Protein AF-A0A965S0Z5-F1 (afdb_monomer_lite)

Foldseek 3Di:
DDADPVRFQWDFWFWDDDPFKIKTKAKAQLQLHHAAFQDADLPDRRGGTGGDDFNIKIKMWMQGPLGIKIWIWGFHADDSVDNDTDIGTDDIDDSNDDDDDPPSCPSNVVVRVCCSPPSDDPHDYDPPD

Secondary structure (DSSP, 8-state):
-EE-TT--EEEEEEEEEETTEEEEEEEE-TTSPBPPPSEE-TTSSEEEEEE--TT-EEEEEEEETTEEEEEEEEEEEE-SSSS-EEEEEEEEE-TTS--PPPHHHHHHHHHHHHHHHH----PPP----

pLDDT: mean 89.88, std 12.28, range [38.22, 98.56]

Structure (mmCIF, N/CA/C/O backbone):
data_AF-A0A965S0Z5-F1
#
_entry.id   AF-A0A965S0Z5-F1
#
loop_
_atom_site.group_PDB
_atom_site.id
_atom_site.type_symbol
_atom_site.label_atom_id
_atom_site.label_alt_id
_atom_site.label_comp_id
_atom_site.label_asym_id
_atom_site.label_entity_id
_atom_site.label_seq_id
_atom_site.pdbx_PDB_ins_code
_atom_site.Cartn_x
_atom_site.Cartn_y
_atom_site.Cartn_z
_atom_site.occupancy
_atom_site.B_iso_or_equiv
_atom_site.auth_seq_id
_atom_site.auth_comp_id
_atom_site.auth_asym_id
_atom_site.auth_atom_id
_atom_site.pdbx_PDB_model_num
ATOM 1 N N . ILE A 1 1 ? -1.103 -0.007 12.235 1.00 92.00 1 ILE A N 1
ATOM 2 C CA . ILE A 1 1 ? -1.799 1.125 11.555 1.00 92.00 1 ILE A CA 1
ATOM 3 C C . ILE A 1 1 ? -1.672 2.391 12.408 1.00 92.00 1 ILE A C 1
ATOM 5 O O . ILE A 1 1 ? -1.157 2.293 13.514 1.00 92.00 1 ILE A O 1
ATOM 9 N N . THR A 1 2 ? -2.076 3.572 11.930 1.00 93.06 2 THR A N 1
ATOM 10 C CA . THR A 1 2 ? -2.209 4.773 12.785 1.00 93.06 2 THR A CA 1
ATOM 11 C C . THR A 1 2 ? -3.673 5.197 12.852 1.00 93.06 2 THR A C 1
ATOM 13 O O . THR A 1 2 ? -4.469 4.730 12.042 1.00 93.06 2 THR A O 1
ATOM 16 N N . ARG A 1 3 ? -4.051 6.058 13.797 1.00 91.94 3 ARG A N 1
ATOM 17 C CA . ARG A 1 3 ? -5.413 6.594 13.897 1.00 91.94 3 ARG A CA 1
ATOM 18 C C . ARG A 1 3 ? -5.395 8.111 13.818 1.00 91.94 3 ARG A C 1
ATOM 20 O O . ARG A 1 3 ? -4.467 8.754 14.304 1.00 91.94 3 ARG A O 1
ATOM 27 N N . SER A 1 4 ? -6.418 8.685 13.192 1.00 90.25 4 SER A N 1
ATOM 28 C CA . SER A 1 4 ? -6.665 10.125 13.240 1.00 90.25 4 SER A CA 1
ATOM 29 C C . SER A 1 4 ? -6.987 10.576 14.672 1.00 90.25 4 SER A C 1
ATOM 31 O O . SER A 1 4 ? -7.258 9.761 15.555 1.00 90.25 4 SER A O 1
ATOM 33 N N . ARG A 1 5 ? -7.063 11.896 14.894 1.00 88.12 5 ARG A N 1
ATOM 34 C CA . ARG A 1 5 ? -7.541 12.465 16.168 1.00 88.12 5 ARG A CA 1
ATOM 35 C C . ARG A 1 5 ? -8.952 11.987 16.545 1.00 88.12 5 ARG A C 1
ATOM 37 O O . ARG A 1 5 ? -9.263 11.909 17.724 1.00 88.12 5 ARG A O 1
ATOM 44 N N . SER A 1 6 ? -9.786 11.662 15.556 1.00 88.62 6 SER A N 1
ATOM 45 C CA . SER A 1 6 ? -11.137 11.120 15.744 1.00 88.62 6 SER A CA 1
ATOM 46 C C . SER A 1 6 ? -11.182 9.587 15.821 1.00 88.62 6 SER A C 1
ATOM 48 O O . SER A 1 6 ? -12.262 9.010 15.773 1.00 88.62 6 SER A O 1
ATOM 50 N N . GLY A 1 7 ? -10.031 8.913 15.907 1.00 90.94 7 GLY A N 1
ATOM 51 C CA . GLY A 1 7 ? -9.949 7.457 16.040 1.00 90.94 7 GLY A CA 1
ATOM 52 C C . GLY A 1 7 ? -10.084 6.673 14.730 1.00 90.94 7 GLY A C 1
ATOM 53 O O .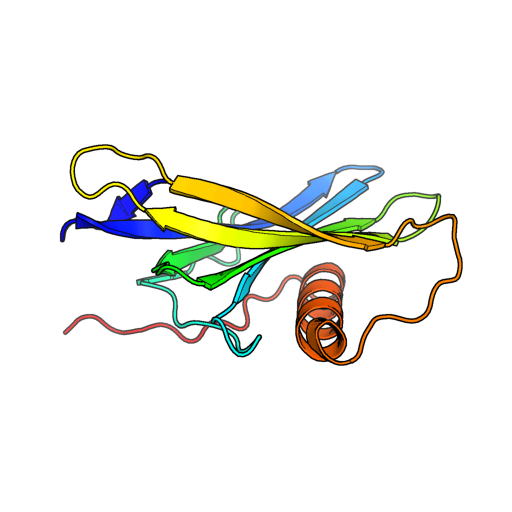 GLY A 1 7 ? -10.028 5.444 14.759 1.00 90.94 7 GLY A O 1
ATOM 54 N N . ILE A 1 8 ? -10.213 7.347 13.581 1.00 94.31 8 ILE A N 1
ATOM 55 C CA . ILE A 1 8 ? -10.367 6.691 12.274 1.00 94.31 8 ILE A CA 1
ATOM 56 C C . ILE A 1 8 ? -9.038 6.026 11.891 1.00 94.31 8 ILE A C 1
ATOM 58 O O . ILE A 1 8 ? -8.014 6.717 11.891 1.00 94.31 8 ILE A O 1
ATOM 62 N N . PRO A 1 9 ? -9.021 4.721 11.567 1.00 96.50 9 PRO A N 1
ATOM 63 C CA . PRO A 1 9 ? -7.805 4.031 11.170 1.00 96.50 9 PRO A CA 1
ATOM 64 C C . PRO A 1 9 ? -7.304 4.561 9.826 1.00 96.50 9 PRO A C 1
ATOM 66 O O . PRO A 1 9 ? -8.064 4.774 8.881 1.00 96.50 9 PRO A O 1
ATOM 69 N N . CYS A 1 10 ? -5.998 4.769 9.750 1.00 96.50 10 CYS A N 1
ATOM 70 C CA . CYS A 1 10 ? -5.319 5.345 8.607 1.00 96.50 10 CYS A CA 1
ATOM 71 C C . CYS A 1 10 ? -3.989 4.635 8.345 1.00 96.50 10 CYS A C 1
ATOM 73 O O . CYS A 1 10 ? -3.359 4.040 9.230 1.00 96.50 10 CYS A O 1
ATOM 75 N N . LEU A 1 11 ? -3.510 4.794 7.119 1.00 96.31 11 LEU A N 1
ATOM 76 C CA . LEU A 1 11 ? -2.178 4.396 6.696 1.00 96.31 11 LEU A CA 1
ATOM 77 C C . LEU A 1 11 ? -1.571 5.487 5.809 1.00 96.31 11 LEU A C 1
ATOM 79 O O . LEU A 1 11 ? -2.268 6.350 5.275 1.00 96.31 11 LEU A O 1
ATOM 83 N N . TRP A 1 12 ? -0.246 5.466 5.707 1.00 94.81 12 TRP A N 1
ATOM 84 C CA . TRP A 1 12 ? 0.499 6.441 4.926 1.00 94.81 12 TRP A CA 1
ATOM 85 C C . TRP A 1 12 ? 0.723 5.933 3.508 1.00 94.81 12 TRP A C 1
ATOM 87 O O . TRP A 1 12 ? 1.293 4.858 3.325 1.00 94.81 12 TRP A O 1
ATOM 97 N N . GLU A 1 13 ? 0.344 6.736 2.519 1.00 94.50 13 GLU A N 1
ATOM 98 C CA . GLU A 1 13 ? 0.989 6.653 1.215 1.00 94.50 13 GLU A CA 1
ATOM 99 C C . GLU A 1 13 ? 2.365 7.301 1.277 1.00 94.50 13 GLU A C 1
ATOM 101 O O . GLU A 1 13 ? 2.572 8.311 1.965 1.00 94.50 13 GLU A O 1
ATOM 106 N N . SER A 1 14 ? 3.288 6.742 0.506 1.00 94.31 14 SER A N 1
ATOM 107 C CA . SER A 1 14 ? 4.652 7.235 0.423 1.00 94.31 14 SER A CA 1
ATOM 108 C C . SER A 1 14 ? 5.239 7.057 -0.964 1.00 94.31 14 SER A C 1
ATOM 110 O O . SER A 1 14 ? 4.830 6.178 -1.730 1.00 94.31 14 SER A O 1
ATOM 112 N N . LEU A 1 15 ? 6.230 7.890 -1.251 1.00 92.88 15 LEU A N 1
ATOM 113 C CA . LEU A 1 15 ? 7.207 7.656 -2.294 1.00 92.88 15 LEU A CA 1
ATOM 114 C C . LEU A 1 15 ? 8.582 7.989 -1.722 1.00 92.88 15 LEU A C 1
ATOM 116 O O . LEU A 1 15 ? 8.805 9.099 -1.240 1.00 92.88 15 LEU A O 1
ATOM 120 N N . THR A 1 16 ? 9.487 7.022 -1.786 1.00 91.44 16 THR A N 1
ATOM 121 C CA . THR A 1 16 ? 10.858 7.154 -1.295 1.00 91.44 16 THR A CA 1
ATOM 122 C C . THR A 1 16 ? 11.809 6.746 -2.407 1.00 91.44 16 THR A C 1
ATOM 124 O O . THR A 1 16 ? 11.651 5.669 -2.984 1.00 91.44 16 THR A O 1
ATOM 127 N N . ALA A 1 17 ? 12.797 7.586 -2.698 1.00 89.62 17 ALA A N 1
ATOM 128 C CA . ALA A 1 17 ? 13.875 7.275 -3.625 1.00 89.62 17 ALA A CA 1
ATOM 129 C C . ALA A 1 17 ? 15.197 7.175 -2.854 1.00 89.62 17 ALA A C 1
ATOM 131 O O . ALA A 1 17 ? 15.529 8.053 -2.060 1.00 89.62 17 ALA A O 1
ATOM 132 N N . PHE A 1 18 ? 15.913 6.086 -3.094 1.00 88.44 18 PHE A N 1
ATOM 133 C CA . PHE A 1 18 ? 17.286 5.821 -2.682 1.00 88.44 18 PHE A CA 1
ATOM 134 C C . PHE A 1 18 ? 18.164 5.783 -3.940 1.00 88.44 18 PHE A C 1
ATOM 136 O O . PHE A 1 18 ? 17.639 5.739 -5.054 1.00 88.44 18 PHE A O 1
ATOM 143 N N . ASP A 1 19 ? 19.484 5.718 -3.772 1.00 89.38 19 ASP A N 1
ATOM 144 C CA . ASP A 1 19 ? 20.448 5.773 -4.883 1.00 89.38 19 ASP A CA 1
ATOM 145 C C . ASP A 1 19 ? 20.192 4.729 -5.985 1.00 89.38 19 ASP A C 1
ATOM 147 O O . ASP A 1 19 ? 20.376 5.007 -7.166 1.00 89.38 19 ASP A O 1
ATOM 151 N N . ASN A 1 20 ? 19.742 3.529 -5.613 1.00 91.81 20 ASN A N 1
ATOM 152 C CA . ASN A 1 20 ? 19.526 2.402 -6.526 1.00 91.81 20 ASN A CA 1
ATOM 153 C C . ASN A 1 20 ? 18.114 1.799 -6.453 1.00 91.81 20 ASN A C 1
ATOM 155 O O . ASN A 1 20 ? 17.867 0.743 -7.037 1.00 91.81 20 ASN A O 1
ATOM 159 N N . LEU A 1 21 ? 17.199 2.426 -5.712 1.00 93.00 21 LEU A N 1
ATOM 160 C CA . LEU A 1 21 ? 15.885 1.859 -5.425 1.00 93.00 21 LEU A CA 1
ATOM 161 C C . LEU A 1 21 ? 14.844 2.963 -5.263 1.00 93.00 21 LEU A C 1
ATOM 163 O O . LEU A 1 21 ? 14.994 3.847 -4.430 1.00 93.00 21 LEU A O 1
ATOM 167 N N . THR A 1 22 ? 13.731 2.873 -5.982 1.00 94.62 22 THR A N 1
ATOM 168 C CA . THR A 1 22 ? 12.548 3.711 -5.728 1.00 94.62 22 THR A CA 1
ATOM 169 C C . THR A 1 22 ? 11.407 2.854 -5.206 1.00 94.62 22 THR A C 1
ATOM 171 O O . THR A 1 22 ? 11.181 1.750 -5.696 1.00 94.62 22 THR A O 1
ATOM 174 N N . ARG A 1 23 ? 10.675 3.347 -4.205 1.00 95.19 23 ARG A N 1
ATOM 175 C CA . ARG A 1 23 ? 9.569 2.636 -3.559 1.00 95.19 23 ARG A CA 1
ATOM 176 C C . ARG A 1 23 ? 8.334 3.507 -3.457 1.00 95.19 23 ARG A C 1
ATOM 178 O O . ARG A 1 23 ? 8.400 4.580 -2.867 1.00 95.19 23 ARG A O 1
ATOM 185 N N . ALA A 1 24 ? 7.202 2.999 -3.927 1.00 95.81 24 ALA A N 1
ATOM 186 C CA . ALA A 1 24 ? 5.898 3.633 -3.776 1.00 95.81 24 ALA A CA 1
ATOM 187 C C . ALA A 1 24 ? 4.968 2.761 -2.927 1.00 95.81 24 ALA A C 1
ATOM 189 O O . ALA A 1 24 ? 4.957 1.539 -3.069 1.00 95.81 24 ALA A O 1
ATOM 190 N N . THR A 1 25 ? 4.167 3.393 -2.069 1.00 96.62 25 THR A N 1
ATOM 191 C CA . THR A 1 25 ? 3.023 2.767 -1.390 1.00 96.62 25 THR A CA 1
ATOM 192 C C . THR A 1 25 ? 1.768 3.585 -1.672 1.00 96.62 25 THR A C 1
ATOM 194 O O . THR A 1 25 ? 1.759 4.794 -1.427 1.00 96.62 25 THR A O 1
ATOM 197 N N . VAL A 1 26 ? 0.716 2.928 -2.165 1.00 96.06 26 VAL A N 1
ATOM 198 C CA . VAL A 1 26 ? -0.610 3.519 -2.409 1.00 96.06 26 VAL A CA 1
ATOM 199 C C . VAL A 1 26 ? -1.687 2.815 -1.609 1.00 96.06 26 VAL A C 1
ATOM 201 O O . VAL A 1 26 ? -1.552 1.633 -1.276 1.00 96.06 26 VAL A O 1
ATOM 204 N N . ILE A 1 27 ? -2.765 3.547 -1.338 1.00 97.44 27 ILE A N 1
ATOM 205 C CA . ILE A 1 27 ? -3.937 3.028 -0.639 1.00 97.44 27 ILE A CA 1
ATOM 206 C C . ILE A 1 27 ? -5.174 3.279 -1.478 1.00 97.44 27 ILE A C 1
ATOM 208 O O . ILE A 1 27 ? -5.488 4.408 -1.858 1.00 97.44 27 ILE A O 1
ATOM 212 N N . LEU A 1 28 ? -5.880 2.195 -1.754 1.00 96.75 28 LEU A N 1
ATOM 213 C CA . LEU A 1 28 ? -6.975 2.151 -2.702 1.00 96.75 28 LEU A CA 1
ATOM 214 C C . LEU A 1 28 ? -8.199 1.549 -2.023 1.00 96.75 28 LEU A C 1
ATOM 216 O O . LEU A 1 28 ? -8.093 0.738 -1.107 1.00 96.75 28 LEU A O 1
ATOM 220 N N . SER A 1 29 ? -9.373 1.970 -2.473 1.00 96.75 29 SER A N 1
ATOM 221 C CA . SER A 1 29 ? -10.638 1.374 -2.052 1.00 96.75 29 SER A CA 1
ATOM 222 C C . SER A 1 29 ? -10.734 -0.093 -2.474 1.00 96.75 29 SER A C 1
ATOM 224 O O . SER A 1 29 ? -9.993 -0.540 -3.348 1.00 96.75 29 SER A O 1
ATOM 226 N N . SER A 1 30 ? -11.714 -0.816 -1.937 1.00 95.31 30 SER A N 1
ATOM 227 C CA . SER A 1 30 ? -12.062 -2.177 -2.377 1.00 95.31 30 SER A CA 1
ATOM 228 C C . SER A 1 30 ? -12.408 -2.307 -3.869 1.00 95.31 30 SER A C 1
ATOM 230 O O . SER A 1 30 ? -12.404 -3.411 -4.400 1.00 95.31 30 SER A O 1
ATOM 232 N N . GLN A 1 31 ? -12.670 -1.193 -4.560 1.00 92.94 31 GLN A N 1
ATOM 233 C CA . GLN A 1 31 ? -12.892 -1.128 -6.011 1.00 92.94 31 GLN A CA 1
ATOM 234 C C . GLN A 1 31 ? -11.625 -0.729 -6.794 1.00 92.94 31 GLN A C 1
ATOM 236 O O . GLN A 1 31 ? -11.699 -0.377 -7.966 1.00 92.94 31 GLN A O 1
ATOM 241 N N . GLY A 1 32 ? -10.463 -0.672 -6.137 1.00 91.50 32 GLY A N 1
ATOM 242 C CA . GLY A 1 32 ? -9.198 -0.247 -6.745 1.00 91.50 32 GLY A CA 1
ATOM 243 C C . GLY A 1 32 ? -9.086 1.259 -7.012 1.00 91.50 32 GLY A C 1
ATOM 244 O O . GLY A 1 32 ? -8.081 1.710 -7.553 1.00 91.50 32 GLY A O 1
ATOM 245 N N . ALA A 1 33 ? -10.083 2.062 -6.622 1.00 92.81 33 ALA A N 1
ATOM 246 C CA . ALA A 1 33 ? -10.079 3.510 -6.830 1.00 92.81 33 ALA A CA 1
ATOM 247 C C . ALA A 1 33 ? -9.290 4.259 -5.735 1.00 92.81 33 ALA A C 1
ATOM 249 O O . ALA A 1 33 ? -9.340 3.847 -4.569 1.00 92.81 33 ALA A O 1
ATOM 250 N N . PRO A 1 34 ? -8.622 5.384 -6.059 1.00 91.56 34 PRO A N 1
ATOM 251 C CA . PRO A 1 34 ? -7.906 6.200 -5.083 1.00 91.56 34 PRO A CA 1
ATOM 252 C C . PRO A 1 34 ? -8.834 6.793 -4.025 1.00 91.56 34 PRO A C 1
ATOM 254 O O . PRO A 1 34 ? -9.959 7.210 -4.307 1.00 91.56 34 PRO A O 1
ATOM 257 N N . LYS A 1 35 ? -8.341 6.861 -2.786 1.00 93.25 35 LYS A N 1
ATOM 258 C CA . LYS A 1 35 ? -9.095 7.399 -1.648 1.00 93.25 35 LYS A CA 1
ATOM 259 C C . LYS A 1 35 ? -8.683 8.833 -1.325 1.00 93.25 35 LYS A C 1
ATOM 261 O O . LYS A 1 35 ? -7.576 9.268 -1.625 1.00 93.25 35 LYS A O 1
ATOM 266 N N . LYS A 1 36 ? -9.581 9.574 -0.670 1.00 91.31 36 LYS A N 1
ATOM 267 C CA . LYS A 1 36 ? -9.300 10.931 -0.175 1.00 91.31 36 LYS A CA 1
ATOM 268 C C . LYS A 1 36 ? -8.515 10.877 1.131 1.00 91.31 36 LYS A C 1
ATOM 270 O O . LYS A 1 36 ? -8.993 10.296 2.103 1.00 91.31 36 LYS A O 1
ATOM 275 N N . ALA A 1 37 ? -7.366 11.536 1.176 1.00 92.31 37 ALA A N 1
ATOM 276 C CA . ALA A 1 37 ? -6.555 11.670 2.376 1.00 92.31 37 ALA A CA 1
ATOM 277 C C . ALA A 1 37 ? -7.087 12.755 3.323 1.00 92.31 37 ALA A C 1
ATOM 279 O O . ALA A 1 37 ? -7.623 13.787 2.900 1.00 92.31 37 ALA A O 1
ATOM 280 N N . PHE A 1 38 ? -6.868 12.540 4.621 1.00 90.75 38 PHE A N 1
ATOM 281 C CA . PHE A 1 38 ? -7.058 13.562 5.656 1.00 90.75 38 PHE A CA 1
ATOM 282 C C . PHE A 1 38 ? -5.901 14.554 5.714 1.00 90.75 38 PHE A C 1
ATOM 284 O O . PHE A 1 38 ? -6.082 15.698 6.122 1.00 90.75 38 PHE A O 1
ATOM 291 N N . TYR A 1 39 ? -4.712 14.122 5.306 1.00 87.88 39 TYR A N 1
ATOM 292 C CA . TYR A 1 39 ? -3.514 14.945 5.307 1.00 87.88 39 TYR A CA 1
ATOM 293 C C . TYR A 1 39 ? -2.712 14.704 4.035 1.00 87.88 39 TYR A C 1
ATOM 295 O O . TYR A 1 39 ? -2.616 13.565 3.583 1.00 87.88 39 TYR A O 1
ATOM 303 N N . LEU A 1 40 ? -2.131 15.775 3.496 1.00 89.25 40 LEU A N 1
ATOM 304 C CA . LEU A 1 40 ? -1.273 15.765 2.317 1.00 89.25 40 LEU A CA 1
ATOM 305 C C . LEU A 1 40 ? -0.021 16.592 2.591 1.00 89.25 40 LEU A C 1
ATOM 307 O O . LEU A 1 40 ? -0.114 17.717 3.086 1.00 89.25 40 LEU A O 1
ATOM 311 N N . ASN A 1 41 ? 1.131 16.034 2.241 1.00 85.38 41 ASN A N 1
ATOM 312 C CA . ASN A 1 41 ? 2.420 16.703 2.244 1.00 85.38 41 ASN A CA 1
ATOM 313 C C . ASN A 1 41 ? 3.346 16.045 1.219 1.00 85.38 41 ASN A C 1
ATOM 315 O O . ASN A 1 41 ? 4.156 15.184 1.549 1.00 85.38 41 ASN A O 1
ATOM 319 N N . GLU A 1 42 ? 3.202 16.449 -0.039 1.00 78.19 42 GLU A N 1
ATOM 320 C CA . GLU A 1 42 ? 3.876 15.825 -1.185 1.00 78.19 42 GLU A CA 1
ATOM 321 C C . GLU A 1 42 ? 5.409 15.904 -1.115 1.00 78.19 42 GLU A C 1
ATOM 323 O O . GLU A 1 42 ? 6.091 15.054 -1.680 1.00 78.19 42 GLU A O 1
ATOM 328 N N . ASN A 1 43 ? 5.942 16.868 -0.358 1.00 76.69 43 ASN A N 1
ATOM 329 C CA . ASN A 1 43 ? 7.378 17.124 -0.216 1.00 76.69 43 ASN A CA 1
ATOM 330 C C . ASN A 1 43 ? 8.058 16.253 0.853 1.00 76.69 43 ASN A C 1
ATOM 332 O O . ASN A 1 43 ? 9.220 16.480 1.190 1.00 76.69 43 ASN A O 1
ATOM 336 N N . ARG A 1 44 ? 7.337 15.302 1.456 1.00 80.50 44 ARG A N 1
ATOM 337 C CA . ARG A 1 44 ? 7.871 14.395 2.477 1.00 80.50 44 ARG A CA 1
ATOM 338 C C . ARG A 1 44 ? 7.668 12.951 2.069 1.00 80.50 44 ARG A C 1
ATOM 340 O O . ARG A 1 44 ? 6.739 12.631 1.347 1.00 80.50 44 ARG A O 1
ATOM 347 N N . GLU A 1 45 ? 8.480 12.068 2.639 1.00 84.31 45 GLU A N 1
ATOM 348 C CA . GLU A 1 45 ? 8.345 10.623 2.444 1.00 84.31 45 GLU A CA 1
ATOM 349 C C . GLU A 1 45 ? 6.925 10.124 2.768 1.00 84.31 45 GLU A C 1
ATOM 351 O O . GLU A 1 45 ? 6.314 9.383 2.004 1.00 84.31 45 GLU A O 1
ATOM 356 N N . LYS A 1 46 ? 6.366 10.584 3.893 1.00 89.62 46 LYS A N 1
ATOM 357 C CA . LYS A 1 46 ? 4.968 10.360 4.276 1.00 89.62 46 LYS A CA 1
ATOM 358 C C . LYS A 1 46 ? 4.082 11.397 3.597 1.00 89.62 46 LYS A C 1
ATOM 360 O O . LYS A 1 46 ? 3.831 12.469 4.150 1.00 89.62 46 LYS A O 1
ATOM 365 N N . GLN A 1 47 ? 3.626 11.052 2.401 1.00 91.44 47 GLN A N 1
ATOM 366 C CA . GLN A 1 47 ? 2.979 11.997 1.504 1.00 91.44 47 GLN A CA 1
ATOM 367 C C . GLN A 1 47 ? 1.492 12.195 1.790 1.00 91.44 47 GLN A C 1
ATOM 369 O O . GLN A 1 47 ? 0.989 13.309 1.661 1.00 91.44 47 GLN A O 1
ATOM 374 N N . ALA A 1 48 ? 0.769 11.137 2.165 1.00 92.56 48 ALA A N 1
ATOM 375 C CA . ALA A 1 48 ? -0.674 11.223 2.380 1.00 92.56 48 ALA A CA 1
ATOM 376 C C . ALA A 1 48 ? -1.146 10.314 3.511 1.00 92.56 48 ALA A C 1
ATOM 378 O O . ALA A 1 48 ? -0.828 9.129 3.512 1.00 92.56 48 ALA A O 1
ATOM 379 N N . LEU A 1 49 ? -1.933 10.848 4.449 1.00 94.69 49 LEU A N 1
ATOM 380 C CA . LEU A 1 49 ? -2.585 10.041 5.481 1.00 94.69 49 LEU A CA 1
ATOM 381 C C . LEU A 1 49 ? -3.986 9.661 5.010 1.00 94.69 49 LEU A C 1
ATOM 383 O O . LEU A 1 49 ? -4.902 10.489 5.038 1.00 94.69 49 LEU A O 1
ATOM 387 N N . VAL A 1 50 ? -4.141 8.418 4.576 1.00 95.81 50 VAL A N 1
ATOM 388 C CA . VAL A 1 50 ? -5.366 7.923 3.949 1.00 95.81 50 VAL A CA 1
ATOM 389 C C . VAL A 1 50 ? -6.167 7.095 4.955 1.00 95.81 50 VAL A C 1
ATOM 391 O O . VAL A 1 50 ? -5.600 6.181 5.561 1.00 95.81 50 VAL A O 1
ATOM 394 N N . PRO A 1 51 ? -7.467 7.388 5.155 1.00 96.75 51 PRO A N 1
ATOM 395 C CA . PRO A 1 51 ? -8.340 6.549 5.963 1.00 96.75 51 PRO A CA 1
ATOM 396 C C . PRO A 1 51 ? -8.543 5.192 5.297 1.00 96.75 51 PRO A C 1
ATOM 398 O O . PRO A 1 51 ? -8.771 5.111 4.087 1.00 96.75 51 PRO A O 1
ATOM 401 N N . ILE A 1 52 ? -8.520 4.138 6.099 1.00 97.31 52 ILE A N 1
ATOM 402 C CA . ILE A 1 52 ? -8.675 2.756 5.649 1.00 97.31 52 ILE A CA 1
ATOM 403 C C . ILE A 1 52 ? -9.936 2.126 6.231 1.00 97.31 52 ILE A C 1
ATOM 405 O O . ILE A 1 52 ? -10.389 2.502 7.309 1.00 97.31 52 ILE A O 1
ATOM 409 N N . VAL A 1 53 ? -10.500 1.178 5.497 1.00 97.38 53 VAL A N 1
ATOM 410 C CA . VAL A 1 53 ? -11.585 0.294 5.928 1.00 97.38 53 VAL A CA 1
ATOM 411 C C . VAL A 1 53 ? -11.263 -1.136 5.495 1.00 97.38 53 VAL A C 1
ATOM 413 O O . VAL A 1 53 ? -10.334 -1.366 4.720 1.00 97.38 53 VAL A O 1
ATOM 416 N N . GLU A 1 54 ? -12.010 -2.104 6.010 1.00 98.19 54 GLU A N 1
ATOM 417 C CA . GLU A 1 54 ? -11.896 -3.496 5.572 1.00 98.19 54 GLU A CA 1
ATOM 418 C C . GLU A 1 54 ? -12.157 -3.621 4.065 1.00 98.19 54 GLU A C 1
ATOM 420 O O . GLU A 1 54 ? -12.959 -2.885 3.487 1.00 98.19 54 GLU A O 1
ATOM 425 N N . ASN A 1 55 ? -11.467 -4.567 3.435 1.00 98.00 55 ASN A N 1
ATOM 426 C CA . ASN A 1 55 ? -11.413 -4.813 1.993 1.00 98.00 55 ASN A CA 1
ATOM 427 C C . ASN A 1 55 ? -10.709 -3.746 1.145 1.00 98.00 55 ASN A C 1
ATOM 429 O O . ASN A 1 55 ? -10.598 -3.937 -0.064 1.00 98.00 55 ASN A O 1
ATOM 433 N N . ASP A 1 56 ? -10.194 -2.663 1.729 1.00 98.25 56 ASP A N 1
ATOM 434 C CA . ASP A 1 56 ? -9.288 -1.769 1.003 1.00 98.25 56 ASP A CA 1
ATOM 435 C C . ASP A 1 56 ? -8.000 -2.490 0.585 1.00 98.25 56 ASP A C 1
ATOM 437 O O . ASP A 1 56 ? -7.559 -3.459 1.217 1.00 98.25 56 ASP A O 1
ATOM 441 N N . TYR A 1 57 ? -7.351 -1.953 -0.448 1.00 98.44 57 TYR A N 1
ATOM 442 C CA . TYR A 1 57 ? -6.073 -2.443 -0.939 1.00 98.44 57 TYR A CA 1
ATOM 443 C C . TYR A 1 57 ? -4.911 -1.535 -0.547 1.00 98.44 57 TYR A C 1
ATOM 445 O O . TYR A 1 57 ? -4.993 -0.305 -0.564 1.00 98.44 57 TYR A O 1
ATOM 453 N N . ILE A 1 58 ? -3.781 -2.173 -0.261 1.00 98.12 58 ILE A N 1
ATOM 454 C CA . ILE A 1 58 ? -2.473 -1.545 -0.126 1.00 98.12 58 ILE A CA 1
ATOM 455 C C . ILE A 1 58 ? -1.616 -2.110 -1.247 1.00 98.12 58 ILE A C 1
ATOM 457 O O . ILE A 1 58 ? -1.386 -3.317 -1.286 1.00 98.12 58 ILE A O 1
ATOM 461 N N . ALA A 1 59 ? -1.108 -1.263 -2.134 1.00 97.94 59 ALA A N 1
ATOM 462 C CA . ALA A 1 59 ? -0.173 -1.700 -3.162 1.00 97.94 59 ALA A CA 1
ATOM 463 C C . ALA A 1 59 ? 1.192 -1.053 -2.954 1.00 97.94 59 ALA A C 1
ATOM 465 O O . ALA A 1 59 ? 1.312 0.130 -2.627 1.00 97.94 59 ALA A O 1
ATOM 466 N N . LYS A 1 60 ? 2.229 -1.873 -3.100 1.00 97.44 60 LYS A N 1
ATOM 467 C CA . LYS A 1 60 ? 3.626 -1.487 -2.945 1.00 97.44 60 LYS A CA 1
ATOM 468 C C . LYS A 1 60 ? 4.359 -1.815 -4.229 1.00 97.44 60 LYS A C 1
ATOM 470 O O . LYS A 1 60 ? 4.321 -2.965 -4.658 1.00 97.44 60 LYS A O 1
ATOM 475 N N . ALA A 1 61 ? 5.040 -0.831 -4.798 1.00 96.88 61 ALA A N 1
ATOM 476 C CA . ALA A 1 61 ? 5.908 -1.030 -5.948 1.00 96.88 61 ALA A CA 1
ATOM 477 C C . ALA A 1 61 ? 7.347 -0.644 -5.618 1.00 96.88 61 ALA A C 1
ATOM 479 O O . ALA A 1 61 ? 7.594 0.283 -4.841 1.00 96.88 61 ALA A O 1
ATOM 480 N N . PHE A 1 62 ? 8.282 -1.370 -6.216 1.00 95.19 62 PHE A N 1
ATOM 481 C CA . PHE A 1 62 ? 9.718 -1.213 -6.052 1.00 95.19 62 PHE A CA 1
ATOM 482 C C . PHE A 1 62 ? 10.343 -1.200 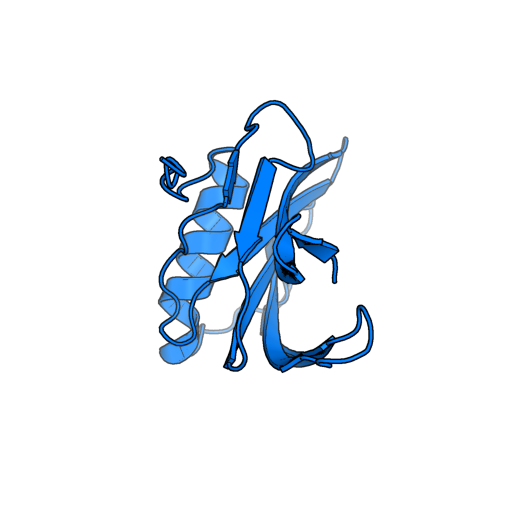-7.441 1.00 95.19 62 PHE A C 1
ATOM 484 O O . PHE A 1 62 ? 10.030 -2.078 -8.239 1.00 95.19 62 PHE A O 1
ATOM 491 N N . ARG A 1 63 ? 11.206 -0.226 -7.726 1.00 95.00 63 ARG A N 1
ATOM 492 C CA . ARG A 1 63 ? 11.999 -0.158 -8.957 1.00 95.00 63 ARG A CA 1
ATOM 493 C C . ARG A 1 63 ? 13.473 -0.171 -8.608 1.00 95.00 63 ARG A C 1
ATOM 495 O O . ARG A 1 63 ? 13.913 0.717 -7.880 1.00 95.00 63 ARG A O 1
ATOM 502 N N . ASP A 1 64 ? 14.203 -1.124 -9.164 1.00 93.94 64 ASP A N 1
ATOM 503 C CA . ASP A 1 64 ? 15.660 -1.221 -9.093 1.00 93.94 64 ASP A CA 1
ATOM 504 C C . ASP A 1 64 ? 16.250 -1.467 -10.497 1.00 93.94 64 ASP A C 1
ATOM 506 O O . ASP A 1 64 ? 15.564 -1.309 -11.511 1.00 93.94 64 ASP A O 1
ATOM 510 N N . SER A 1 65 ? 17.529 -1.847 -10.571 1.00 92.31 65 SER A N 1
ATOM 511 C CA . SER A 1 65 ? 18.209 -2.169 -11.832 1.00 92.31 65 SER A CA 1
ATOM 512 C C . SER A 1 65 ? 17.640 -3.388 -12.566 1.00 92.31 65 SER A C 1
ATOM 514 O O . SER A 1 65 ? 17.912 -3.556 -13.750 1.00 92.31 65 SER A O 1
ATOM 516 N N . ASN A 1 66 ? 16.877 -4.245 -11.883 1.00 92.19 66 ASN A N 1
ATOM 517 C CA . ASN A 1 66 ? 16.293 -5.465 -12.438 1.00 92.19 66 ASN A CA 1
ATOM 518 C C . ASN A 1 66 ? 14.860 -5.252 -12.942 1.00 92.19 66 ASN A C 1
ATOM 520 O O . ASN A 1 66 ? 14.262 -6.182 -13.474 1.00 92.19 66 ASN A O 1
ATOM 524 N N . GLY A 1 67 ? 14.291 -4.056 -12.763 1.00 93.31 67 GLY A N 1
ATOM 525 C CA . GLY A 1 67 ? 12.949 -3.705 -13.216 1.00 93.31 67 GLY A CA 1
ATOM 526 C C . GLY A 1 67 ? 12.017 -3.344 -12.064 1.00 93.31 67 GLY A C 1
ATOM 527 O O . GLY A 1 67 ? 12.438 -2.779 -11.055 1.00 93.31 67 GLY A O 1
ATOM 528 N N . ILE A 1 68 ? 10.721 -3.619 -12.238 1.00 94.75 68 ILE A N 1
ATOM 529 C CA . ILE A 1 68 ? 9.681 -3.233 -11.278 1.00 94.75 68 ILE A CA 1
ATOM 530 C C . ILE A 1 68 ? 9.028 -4.471 -10.669 1.00 94.75 68 ILE A C 1
ATOM 532 O O . ILE A 1 68 ? 8.518 -5.325 -11.387 1.00 94.75 68 ILE A O 1
ATOM 536 N N . ALA A 1 69 ? 8.997 -4.534 -9.340 1.00 95.88 69 ALA A N 1
ATOM 537 C CA . ALA A 1 69 ? 8.254 -5.533 -8.582 1.00 95.88 69 ALA A CA 1
ATOM 538 C C . ALA A 1 69 ? 7.064 -4.883 -7.867 1.00 95.88 69 ALA A C 1
ATOM 540 O O . ALA A 1 69 ? 7.174 -3.767 -7.351 1.00 95.88 69 ALA A O 1
ATOM 541 N N . ILE A 1 70 ? 5.933 -5.589 -7.801 1.00 96.81 70 ILE A N 1
ATOM 542 C CA . ILE A 1 70 ? 4.697 -5.100 -7.176 1.00 96.81 70 ILE A CA 1
ATOM 543 C C . ILE A 1 70 ? 4.144 -6.147 -6.218 1.00 96.81 70 ILE A C 1
ATOM 545 O O . ILE A 1 70 ? 4.208 -7.349 -6.465 1.00 96.81 70 ILE A O 1
ATOM 549 N N . SER A 1 71 ? 3.581 -5.697 -5.103 1.00 97.94 71 SER A N 1
ATOM 550 C CA . SER A 1 71 ? 2.797 -6.527 -4.192 1.00 97.94 71 SER A CA 1
ATOM 551 C C . SER A 1 71 ? 1.535 -5.785 -3.781 1.00 97.94 71 SER A C 1
ATOM 553 O O . SER A 1 71 ? 1.608 -4.639 -3.332 1.00 97.94 71 SER A O 1
ATOM 555 N N . VAL A 1 72 ? 0.393 -6.446 -3.926 1.00 98.19 72 VAL A N 1
ATOM 556 C CA . VAL A 1 72 ? -0.923 -5.955 -3.525 1.00 98.19 72 VAL A CA 1
ATOM 557 C C . VAL A 1 72 ? -1.395 -6.780 -2.341 1.00 98.19 72 VAL A C 1
ATOM 559 O O . VAL A 1 72 ? -1.312 -8.010 -2.330 1.00 98.19 72 VAL A O 1
ATOM 562 N N . PHE A 1 73 ? -1.899 -6.077 -1.340 1.00 98.56 73 PHE A N 1
ATOM 563 C CA . PHE A 1 73 ? -2.428 -6.647 -0.121 1.00 98.56 73 PHE A CA 1
ATOM 564 C C . PH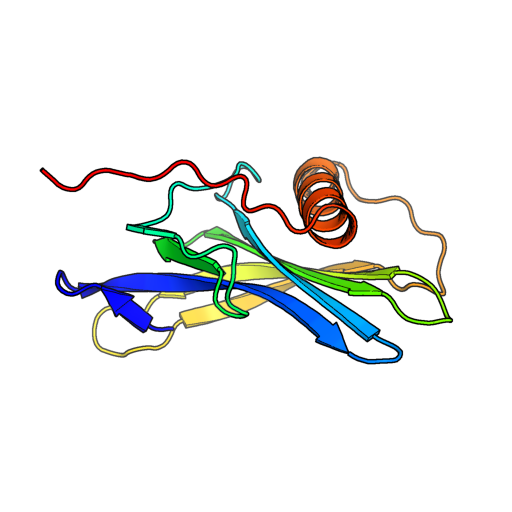E A 1 73 ? -3.845 -6.144 0.108 1.00 98.56 73 PHE A C 1
ATOM 566 O O . PHE A 1 73 ? -4.138 -4.990 -0.201 1.00 98.56 73 PHE A O 1
ATOM 573 N N . ARG A 1 74 ? -4.695 -6.976 0.702 1.00 98.44 74 ARG A N 1
ATOM 574 C CA . ARG A 1 74 ? -6.038 -6.602 1.146 1.00 98.44 74 ARG A CA 1
ATOM 575 C C . ARG A 1 74 ? -6.063 -6.464 2.661 1.00 98.44 74 ARG A C 1
ATOM 577 O O . ARG A 1 74 ? -5.505 -7.303 3.368 1.00 98.44 74 ARG A O 1
ATOM 584 N N . ILE A 1 75 ? -6.718 -5.422 3.159 1.00 98.38 75 ILE A N 1
ATOM 585 C CA . ILE A 1 75 ? -6.998 -5.264 4.588 1.00 98.38 75 ILE A CA 1
ATOM 586 C C . ILE A 1 75 ? -8.173 -6.179 4.925 1.00 98.38 75 ILE A C 1
ATOM 588 O O . ILE A 1 75 ? -9.289 -5.929 4.483 1.00 98.38 75 ILE A O 1
ATOM 592 N N . ASN A 1 76 ? -7.921 -7.260 5.654 1.00 97.94 76 ASN A N 1
ATOM 593 C CA . ASN A 1 76 ? -8.943 -8.254 5.972 1.00 97.94 76 ASN A CA 1
ATOM 594 C C . ASN A 1 76 ? -9.797 -7.817 7.167 1.00 97.94 76 ASN A C 1
ATOM 596 O O . ASN A 1 76 ? -11.018 -7.880 7.106 1.00 97.94 76 ASN A O 1
ATOM 600 N N . SER A 1 77 ? -9.146 -7.326 8.222 1.00 97.94 77 SER A N 1
ATOM 601 C CA . SER A 1 77 ? -9.807 -6.855 9.438 1.00 97.94 77 SER A CA 1
ATOM 602 C C . SER A 1 77 ? -9.040 -5.693 10.068 1.00 97.94 77 SER A C 1
ATOM 604 O O . SER A 1 77 ? -7.817 -5.577 9.920 1.00 97.94 77 SER A O 1
ATOM 606 N N . ILE A 1 78 ? -9.752 -4.803 10.763 1.00 97.69 78 ILE A N 1
ATOM 607 C CA . ILE A 1 78 ? -9.154 -3.707 11.538 1.00 97.69 78 ILE A CA 1
ATOM 608 C C . ILE A 1 78 ? -9.662 -3.798 12.974 1.00 97.69 78 ILE A C 1
ATOM 610 O O . ILE A 1 78 ? -10.862 -3.710 13.215 1.00 97.69 78 ILE A O 1
ATOM 614 N N . SER A 1 79 ? -8.747 -3.918 13.938 1.00 96.00 79 SER A N 1
ATOM 615 C CA . SER A 1 79 ? -9.119 -3.942 15.355 1.00 96.00 79 SER A CA 1
ATOM 616 C C . SER A 1 79 ? -9.822 -2.642 15.747 1.00 96.00 79 SER A C 1
ATOM 618 O O . SER A 1 79 ? -9.413 -1.561 15.324 1.00 96.00 79 SER A O 1
ATOM 620 N N . THR A 1 80 ? -10.868 -2.706 16.568 1.00 91.00 80 THR A N 1
ATOM 621 C CA . THR A 1 80 ? -11.521 -1.517 17.145 1.00 91.00 80 THR A CA 1
ATOM 622 C C . THR A 1 80 ? -10.844 -1.043 18.427 1.00 91.00 80 THR A C 1
ATOM 624 O O . THR A 1 80 ? -10.976 0.123 18.789 1.00 91.00 80 THR A O 1
ATOM 627 N N . GLU A 1 81 ? -10.096 -1.925 19.087 1.00 90.31 81 GLU A N 1
ATOM 628 C CA . GLU A 1 81 ? -9.524 -1.702 20.420 1.00 90.31 81 GLU A CA 1
ATOM 629 C C . GLU A 1 81 ? -8.021 -1.406 20.370 1.00 90.31 81 GLU A C 1
ATOM 631 O O . GLU A 1 81 ? -7.489 -0.696 21.222 1.00 90.31 81 GLU A O 1
ATOM 636 N N . THR A 1 82 ? -7.330 -1.907 19.343 1.00 92.94 82 THR A N 1
ATOM 637 C CA . THR A 1 82 ? -5.874 -1.787 19.186 1.00 92.94 82 THR A CA 1
ATOM 638 C C . THR A 1 82 ? -5.502 -1.043 17.898 1.00 92.94 82 THR A C 1
ATOM 640 O O . THR A 1 82 ? -6.347 -0.693 17.066 1.00 92.94 82 THR A O 1
ATOM 643 N N . ASN A 1 83 ? -4.211 -0.742 17.722 1.00 93.12 83 ASN A N 1
ATOM 644 C CA . ASN A 1 83 ? -3.669 -0.098 16.514 1.00 93.12 83 ASN A CA 1
ATOM 645 C C . ASN A 1 83 ? -3.179 -1.124 15.477 1.00 93.12 83 ASN A C 1
ATOM 647 O O . ASN A 1 83 ? -2.158 -0.925 14.803 1.00 93.12 83 ASN A O 1
ATOM 651 N N . GLU A 1 84 ? -3.935 -2.206 15.325 1.00 95.88 84 GLU A N 1
ATOM 652 C CA . GLU A 1 84 ? -3.590 -3.369 14.510 1.00 95.88 84 GLU A CA 1
ATOM 653 C C . GLU A 1 84 ? -4.619 -3.590 13.398 1.00 95.88 84 GLU A C 1
ATOM 655 O O . GLU A 1 84 ? -5.787 -3.214 13.509 1.00 95.88 84 GLU A O 1
ATOM 660 N N . ALA A 1 85 ? -4.153 -4.174 12.298 1.00 97.06 85 ALA A N 1
ATOM 661 C CA . ALA A 1 85 ? -4.983 -4.609 11.186 1.00 97.06 85 ALA A CA 1
ATOM 662 C C . ALA A 1 85 ? -4.368 -5.871 10.585 1.00 97.06 85 ALA A C 1
ATOM 664 O O . ALA A 1 85 ? -3.142 -5.966 10.466 1.00 97.06 85 ALA A O 1
ATOM 665 N N . GLU A 1 86 ? -5.216 -6.809 10.187 1.00 97.88 86 GLU A N 1
ATOM 666 C CA . GLU A 1 86 ? -4.810 -7.992 9.447 1.00 97.88 86 GLU A CA 1
ATOM 667 C C . GLU A 1 86 ? -4.729 -7.647 7.959 1.00 97.88 86 GLU A C 1
ATOM 669 O O . GLU A 1 86 ? -5.680 -7.136 7.364 1.00 97.88 86 GLU A O 1
ATOM 674 N N . ILE A 1 87 ? -3.574 -7.908 7.351 1.00 97.75 87 ILE A N 1
ATOM 675 C CA . ILE A 1 87 ? -3.299 -7.581 5.954 1.00 97.75 87 ILE A CA 1
ATOM 676 C C . ILE A 1 87 ? -2.812 -8.850 5.262 1.00 97.75 87 ILE A C 1
ATOM 678 O O . ILE A 1 87 ? -1.804 -9.426 5.670 1.00 97.75 87 ILE A O 1
ATOM 682 N N . VAL A 1 88 ? -3.501 -9.258 4.198 1.00 98.06 88 VAL A N 1
ATOM 683 C CA . VAL A 1 88 ? -3.212 -10.496 3.463 1.00 98.06 88 VAL A CA 1
ATOM 684 C 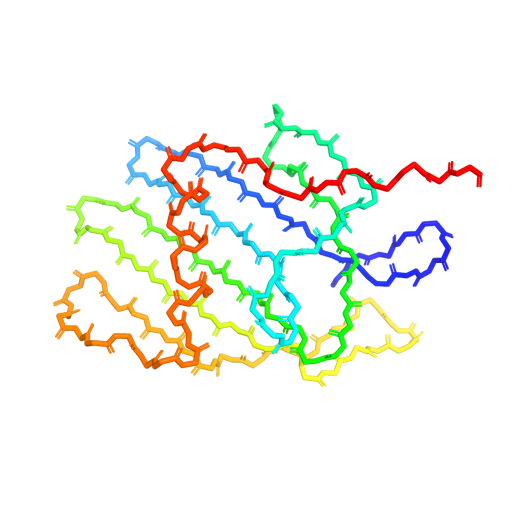C . VAL A 1 88 ? -2.689 -10.187 2.058 1.00 98.06 88 VAL A C 1
ATOM 686 O O . VAL A 1 88 ? -3.239 -9.306 1.394 1.00 98.06 88 VAL A O 1
ATOM 689 N N . PRO A 1 89 ? -1.624 -10.855 1.579 1.00 97.88 89 PRO A N 1
ATOM 690 C CA . PRO A 1 89 ? -1.178 -10.708 0.197 1.00 97.88 89 PRO A CA 1
ATOM 691 C C . PRO A 1 89 ? -2.217 -11.320 -0.750 1.00 97.88 89 PRO A C 1
ATOM 693 O O . PRO A 1 89 ? -2.683 -12.431 -0.514 1.00 97.88 89 PRO A O 1
ATOM 696 N N . VAL A 1 90 ? -2.568 -10.599 -1.815 1.00 97.75 90 VAL A N 1
ATOM 697 C CA . VAL A 1 90 ? -3.563 -11.051 -2.810 1.00 97.75 90 VAL A CA 1
ATOM 698 C C . VAL A 1 90 ? -3.002 -11.119 -4.224 1.00 97.75 90 VAL A C 1
ATOM 700 O O . VAL A 1 90 ? -3.462 -11.917 -5.029 1.00 97.75 90 VAL A O 1
ATOM 703 N N . TYR A 1 91 ? -1.968 -10.330 -4.520 1.00 97.12 91 TYR A N 1
ATOM 704 C CA . TYR A 1 91 ? -1.300 -10.363 -5.814 1.00 97.12 91 TYR A CA 1
ATOM 705 C C . TYR A 1 91 ? 0.159 -9.933 -5.691 1.00 97.12 91 TYR A C 1
ATOM 707 O O . TYR A 1 91 ? 0.514 -9.092 -4.858 1.00 97.12 91 TYR A O 1
ATOM 715 N N . ARG A 1 92 ? 1.021 -10.504 -6.532 1.00 95.62 92 ARG A N 1
ATOM 716 C CA . ARG A 1 92 ? 2.430 -10.138 -6.614 1.00 95.62 92 ARG A CA 1
ATOM 717 C C . ARG A 1 92 ? 2.919 -10.300 -8.042 1.00 95.62 92 ARG A C 1
ATOM 719 O O . ARG A 1 92 ? 2.754 -11.373 -8.593 1.00 95.62 92 ARG A O 1
ATOM 726 N N . LYS A 1 93 ? 3.624 -9.279 -8.531 1.00 93.56 93 LYS A N 1
ATOM 727 C CA . LYS A 1 93 ? 4.396 -9.317 -9.773 1.00 93.56 93 LYS A CA 1
ATOM 728 C C . LYS A 1 93 ? 5.885 -9.223 -9.483 1.00 93.56 93 LYS A C 1
ATOM 730 O O . LYS A 1 93 ? 6.320 -8.331 -8.747 1.00 93.56 93 LYS A O 1
ATOM 735 N N . SER A 1 94 ? 6.660 -10.139 -10.053 1.00 92.06 94 SER A N 1
ATOM 736 C CA . SER A 1 94 ? 8.125 -10.080 -10.039 1.00 92.06 94 SER A CA 1
ATOM 737 C C . SER A 1 94 ? 8.638 -9.221 -11.194 1.00 92.06 94 SER A C 1
ATOM 739 O O . SER A 1 94 ? 8.034 -9.203 -12.260 1.00 92.06 94 SER A O 1
ATOM 741 N N . SER A 1 95 ? 9.782 -8.561 -11.011 1.00 88.50 95 SER A N 1
ATOM 742 C CA . SER A 1 95 ? 10.480 -7.866 -12.099 1.00 88.50 95 SER A CA 1
ATOM 743 C C . SER A 1 95 ? 11.125 -8.822 -13.108 1.00 88.50 95 SER A C 1
ATOM 745 O O . SER A 1 95 ? 11.423 -8.425 -14.228 1.00 88.50 95 SER A O 1
ATOM 747 N N . LEU A 1 96 ? 11.331 -10.081 -12.714 1.00 86.00 96 LEU A N 1
ATOM 748 C CA . LEU A 1 96 ? 12.043 -11.096 -13.498 1.00 86.00 96 LEU A CA 1
ATOM 749 C C . LEU A 1 96 ? 11.115 -12.039 -14.270 1.00 86.00 96 LEU A C 1
ATOM 751 O O . LEU A 1 96 ? 11.594 -12.916 -14.984 1.00 86.00 96 LEU A O 1
ATOM 755 N N . ILE A 1 97 ? 9.803 -11.921 -14.065 1.00 86.88 97 ILE A N 1
ATOM 756 C CA . ILE A 1 97 ? 8.808 -12.827 -14.635 1.00 86.88 97 ILE A CA 1
ATOM 757 C C . ILE A 1 97 ? 7.845 -11.986 -15.455 1.00 86.88 97 ILE A C 1
ATOM 759 O O . ILE A 1 97 ? 7.224 -11.058 -14.931 1.00 86.88 97 ILE A O 1
ATOM 763 N N . ASP A 1 98 ? 7.727 -12.323 -16.735 1.00 83.94 98 ASP A N 1
ATOM 764 C CA . ASP A 1 98 ? 6.713 -11.731 -17.590 1.00 83.94 98 ASP A CA 1
ATOM 765 C C . ASP A 1 98 ? 5.391 -12.472 -17.381 1.00 83.94 98 ASP A C 1
ATOM 767 O O . ASP A 1 98 ? 5.187 -13.587 -17.859 1.00 83.94 98 ASP A O 1
ATOM 771 N N . GLU A 1 99 ? 4.530 -11.869 -16.567 1.00 87.81 99 GLU A N 1
ATOM 772 C CA . GLU A 1 99 ? 3.187 -12.353 -16.273 1.00 87.81 99 GLU A CA 1
ATOM 773 C C . GLU A 1 99 ? 2.147 -11.273 -16.578 1.00 87.81 99 GLU A C 1
ATOM 775 O O . GLU A 1 99 ? 2.351 -10.069 -16.334 1.00 87.81 99 GLU A O 1
ATOM 780 N N . GLU A 1 100 ? 1.008 -11.727 -17.096 1.00 91.31 100 GLU A N 1
ATOM 781 C CA . GLU A 1 100 ? -0.162 -10.891 -17.307 1.00 91.31 100 GLU A CA 1
ATOM 782 C C . GLU A 1 100 ? -0.809 -10.552 -15.960 1.00 91.31 100 GLU A C 1
ATOM 784 O O . GLU A 1 100 ? -0.978 -11.407 -15.088 1.00 91.31 100 GLU A O 1
ATOM 789 N N . VAL A 1 101 ? -1.159 -9.278 -15.777 1.00 94.31 101 VAL A N 1
ATOM 790 C CA . VAL A 1 101 ? -1.820 -8.812 -14.556 1.00 94.31 101 VAL A CA 1
ATOM 791 C C . VAL A 1 101 ? -3.292 -9.234 -14.615 1.00 94.31 101 VAL A C 1
ATOM 793 O O . VAL A 1 101 ? -3.975 -8.854 -15.568 1.00 94.31 101 VAL A O 1
ATOM 796 N N . PRO A 1 102 ? -3.826 -9.952 -13.609 1.00 95.25 102 PRO A N 1
ATOM 797 C CA . PRO A 1 102 ? -5.244 -10.294 -13.576 1.00 95.25 102 PRO A CA 1
ATOM 798 C C . PRO A 1 102 ? -6.125 -9.043 -13.635 1.00 95.25 102 PRO A C 1
ATOM 800 O O . PRO A 1 102 ? -5.815 -8.034 -12.997 1.00 95.25 102 PRO A O 1
ATOM 803 N N . ALA A 1 103 ? -7.251 -9.122 -14.353 1.00 94.44 103 ALA A N 1
ATOM 804 C CA . ALA A 1 103 ? -8.132 -7.980 -14.624 1.00 94.44 103 ALA A CA 1
ATOM 805 C C . ALA A 1 103 ? -8.537 -7.192 -13.362 1.00 94.44 103 ALA A C 1
ATOM 807 O O . ALA A 1 103 ? -8.609 -5.965 -13.395 1.00 94.44 103 ALA A O 1
ATOM 808 N N . GLU A 1 104 ? -8.741 -7.882 -12.236 1.00 93.56 104 GLU A N 1
ATOM 809 C CA . GLU A 1 104 ? -9.098 -7.264 -10.953 1.00 93.56 104 GLU A CA 1
ATOM 810 C C . GLU A 1 104 ? -7.997 -6.357 -10.364 1.00 93.56 104 GLU A C 1
ATOM 812 O O . GLU A 1 104 ? -8.302 -5.425 -9.619 1.00 93.56 104 GLU A O 1
ATOM 817 N N . TYR A 1 105 ? -6.726 -6.573 -10.723 1.00 95.75 105 TYR A N 1
ATOM 818 C CA . TYR A 1 105 ? -5.586 -5.805 -10.209 1.00 9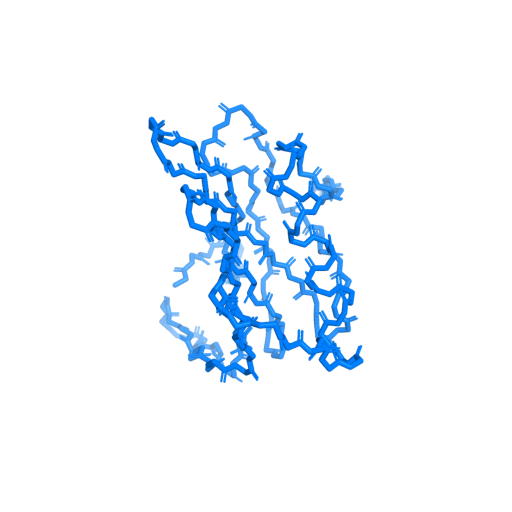5.75 105 TYR A CA 1
ATOM 819 C C . TYR A 1 105 ? -5.025 -4.790 -11.205 1.00 95.75 105 TYR A C 1
ATOM 821 O O . TYR A 1 105 ? -4.194 -3.976 -10.802 1.00 95.75 105 TYR A O 1
ATOM 829 N N . VAL A 1 106 ? -5.475 -4.778 -12.465 1.00 94.12 106 VAL A N 1
ATOM 830 C CA . VAL A 1 106 ? -4.951 -3.874 -13.510 1.00 94.12 106 VAL A CA 1
ATOM 831 C C . VAL A 1 106 ? -5.003 -2.412 -13.062 1.00 94.12 106 VAL A C 1
ATOM 833 O O . VAL A 1 106 ? -3.977 -1.737 -13.035 1.00 94.12 106 VAL A O 1
ATOM 836 N N . ALA A 1 107 ? -6.163 -1.935 -12.599 1.00 92.94 107 ALA A N 1
ATOM 837 C CA . ALA A 1 107 ? -6.312 -0.547 -12.155 1.00 92.94 107 ALA A CA 1
ATOM 838 C C . ALA A 1 107 ? -5.410 -0.203 -10.952 1.00 92.94 107 ALA A C 1
ATOM 840 O O . ALA A 1 107 ? -4.857 0.897 -10.874 1.00 92.94 107 ALA A O 1
ATOM 841 N N . ILE A 1 108 ? -5.238 -1.155 -10.027 1.00 95.81 108 ILE A N 1
ATOM 842 C CA . ILE A 1 108 ? -4.384 -1.010 -8.841 1.00 95.81 108 ILE A CA 1
ATOM 843 C C . ILE A 1 108 ? -2.914 -0.906 -9.257 1.00 95.81 108 ILE A C 1
ATOM 845 O O . ILE A 1 108 ? -2.196 -0.011 -8.799 1.00 95.81 108 ILE A O 1
ATOM 849 N N . VAL A 1 109 ? -2.470 -1.806 -10.135 1.00 95.19 109 VAL A N 1
ATOM 850 C CA . VAL A 1 109 ? -1.107 -1.845 -10.672 1.00 95.19 109 VAL A CA 1
ATOM 851 C C . VAL A 1 109 ? -0.800 -0.559 -11.432 1.00 95.19 109 VAL A C 1
ATOM 853 O O . VAL A 1 109 ? 0.170 0.119 -11.092 1.00 95.19 109 VAL A O 1
ATOM 856 N N . ASP A 1 110 ? -1.662 -0.162 -12.366 1.00 93.31 110 ASP A N 1
ATOM 857 C CA . ASP A 1 110 ? -1.489 1.047 -13.175 1.00 93.31 110 ASP A CA 1
ATOM 858 C C . ASP A 1 110 ? -1.371 2.303 -12.315 1.00 93.31 110 ASP A C 1
ATOM 860 O O . ASP A 1 110 ? -0.498 3.147 -12.531 1.00 93.31 110 ASP A O 1
ATOM 864 N N . TYR A 1 111 ? -2.241 2.442 -11.315 1.00 93.00 111 TYR A N 1
ATOM 865 C CA . TYR A 1 111 ? -2.196 3.585 -10.412 1.00 93.00 111 TYR A CA 1
ATOM 866 C C . TYR A 1 111 ? -0.908 3.599 -9.576 1.00 93.00 111 TYR A C 1
ATOM 868 O O . TYR A 1 111 ? -0.286 4.649 -9.388 1.00 93.00 111 TYR A O 1
ATOM 876 N N . THR A 1 112 ? -0.471 2.428 -9.108 1.00 94.69 112 THR A N 1
ATOM 877 C CA . THR A 1 112 ? 0.764 2.293 -8.324 1.00 94.69 112 THR A CA 1
ATOM 878 C C . THR A 1 112 ? 1.992 2.656 -9.160 1.00 94.69 112 THR A C 1
ATOM 880 O O . THR A 1 112 ? 2.852 3.402 -8.689 1.00 94.69 112 THR A O 1
ATOM 883 N N . LEU A 1 113 ? 2.055 2.190 -10.412 1.00 93.75 113 LEU A N 1
ATOM 884 C CA . LEU A 1 113 ? 3.118 2.525 -11.363 1.00 93.75 113 LEU A CA 1
ATOM 885 C C . LEU A 1 113 ? 3.150 4.025 -11.664 1.00 93.75 113 LEU A C 1
ATOM 887 O O . LEU A 1 113 ? 4.201 4.650 -11.552 1.00 93.75 113 LEU A O 1
ATOM 891 N N . LYS A 1 114 ? 1.986 4.640 -11.904 1.00 92.06 114 LYS A N 1
ATOM 892 C CA . LYS A 1 114 ? 1.884 6.095 -12.099 1.00 92.06 114 LYS A CA 1
ATOM 893 C C . LYS A 1 114 ? 2.433 6.889 -10.915 1.00 92.06 114 LYS A C 1
ATOM 895 O O . LYS A 1 114 ? 3.048 7.932 -11.139 1.00 92.06 114 LYS A O 1
ATOM 900 N N . LYS A 1 115 ? 2.227 6.433 -9.671 1.00 90.62 115 LYS A N 1
ATOM 901 C CA . LYS A 1 115 ? 2.831 7.069 -8.485 1.00 90.62 115 LYS A CA 1
ATOM 902 C C . LYS A 1 115 ? 4.346 6.874 -8.448 1.00 90.62 115 LYS A C 1
ATOM 904 O O . LYS A 1 115 ? 5.063 7.825 -8.143 1.00 90.62 115 LYS A O 1
ATOM 909 N N . LEU A 1 116 ? 4.817 5.670 -8.773 1.00 91.44 116 LEU A N 1
ATOM 910 C CA . LEU A 1 116 ? 6.242 5.334 -8.835 1.00 91.44 116 LEU A CA 1
ATOM 911 C C . LEU A 1 116 ? 6.996 6.154 -9.895 1.00 91.44 116 LEU A C 1
ATOM 913 O O . LEU A 1 116 ? 8.172 6.452 -9.706 1.00 91.44 116 LEU A O 1
ATOM 917 N N . ASP A 1 117 ? 6.334 6.525 -10.992 1.00 87.62 117 ASP A N 1
ATOM 918 C CA . ASP A 1 117 ? 6.902 7.369 -12.050 1.00 87.62 117 ASP A CA 1
ATOM 919 C C . ASP A 1 117 ? 6.881 8.860 -11.709 1.00 87.62 117 ASP A C 1
ATOM 921 O O . ASP A 1 117 ? 7.857 9.566 -11.941 1.00 87.62 117 ASP A O 1
ATOM 925 N N . ASN A 1 118 ? 5.762 9.358 -11.176 1.00 79.12 118 ASN A N 1
ATOM 926 C CA . ASN A 1 118 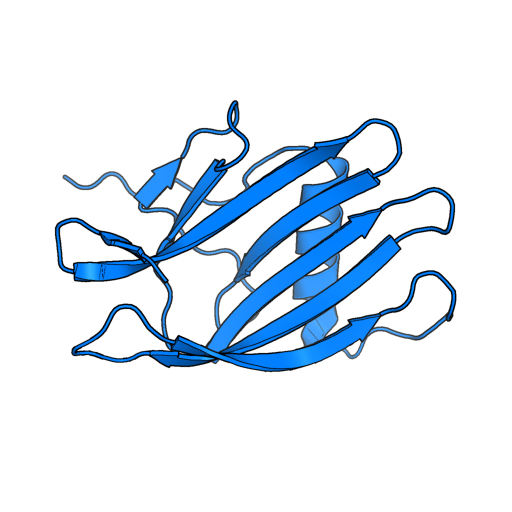? 5.489 10.796 -11.204 1.00 79.12 118 ASN A CA 1
ATOM 927 C C . ASN A 1 118 ? 5.685 11.527 -9.879 1.00 79.12 118 ASN A C 1
ATOM 929 O O . ASN A 1 118 ? 5.508 12.744 -9.852 1.00 79.12 118 ASN A O 1
ATOM 933 N N . GLY A 1 119 ? 5.946 10.854 -8.756 1.00 63.16 119 GLY A N 1
ATOM 934 C CA . GLY A 1 119 ? 6.081 11.581 -7.486 1.00 63.16 119 GLY A CA 1
ATOM 935 C C . GLY A 1 119 ? 4.769 11.957 -6.806 1.00 63.16 119 GLY A C 1
ATOM 936 O O . GLY A 1 119 ? 4.714 12.095 -5.584 1.00 63.16 119 GLY A O 1
ATOM 937 N N . LYS A 1 120 ? 3.718 12.157 -7.603 1.00 62.72 120 LYS A N 1
ATOM 938 C CA . LYS A 1 120 ? 2.511 12.867 -7.194 1.00 62.72 120 LYS A CA 1
ATOM 939 C C . LYS A 1 120 ? 1.575 12.006 -6.359 1.00 62.72 120 LYS A C 1
ATOM 941 O O . LYS A 1 120 ? 1.382 10.812 -6.591 1.00 62.72 120 LYS A O 1
ATOM 946 N N . VAL A 1 121 ? 0.937 12.660 -5.397 1.00 60.53 121 VAL A N 1
ATOM 947 C CA . VAL A 1 121 ? -0.216 12.112 -4.696 1.00 60.53 121 VAL A CA 1
ATOM 948 C C . VAL A 1 121 ? -1.457 12.430 -5.521 1.00 60.53 121 VAL A C 1
ATOM 950 O O . VAL A 1 121 ? -1.773 13.594 -5.726 1.00 60.53 121 VAL A O 1
ATOM 953 N N . PHE A 1 122 ? -2.196 11.417 -5.976 1.00 62.09 122 PHE A N 1
ATOM 954 C CA . PHE A 1 122 ? -3.466 11.660 -6.681 1.00 62.09 122 PHE A CA 1
ATOM 955 C C . PHE A 1 122 ? -4.682 11.677 -5.739 1.00 62.09 122 PHE A C 1
ATOM 957 O O . PHE A 1 122 ? -5.814 11.876 -6.176 1.00 62.09 122 PHE A O 1
ATOM 964 N N . SER A 1 123 ? -4.468 11.507 -4.431 1.00 59.06 123 SER A N 1
ATOM 965 C CA . SER A 1 123 ? -5.510 11.690 -3.421 1.00 59.06 123 SER A CA 1
ATOM 966 C C . SER A 1 123 ? -5.927 13.166 -3.330 1.00 59.06 123 SER A C 1
ATOM 968 O O . SER A 1 123 ? -5.140 14.023 -2.932 1.00 59.06 123 SER A O 1
ATOM 970 N N . THR A 1 124 ? -7.208 13.457 -3.558 1.00 57.59 124 THR A N 1
ATOM 971 C CA . THR A 1 124 ? -7.786 14.791 -3.325 1.00 57.59 124 THR A CA 1
ATOM 972 C C . THR A 1 124 ? -7.969 15.069 -1.825 1.00 57.59 124 THR A C 1
ATOM 974 O O . THR A 1 124 ? -8.534 14.234 -1.112 1.00 57.59 124 THR A O 1
ATOM 977 N N . LYS A 1 125 ? -7.547 16.248 -1.343 1.00 48.16 125 LYS A N 1
ATOM 978 C CA . LYS A 1 125 ? -7.689 16.682 0.063 1.00 48.16 125 LYS A CA 1
ATOM 979 C C . LYS A 1 125 ? -9.165 16.734 0.479 1.00 48.16 125 LYS A C 1
ATOM 981 O O . LYS A 1 125 ? -9.967 17.378 -0.194 1.00 48.16 125 LYS A O 1
ATOM 986 N N . LYS A 1 126 ? -9.528 16.135 1.618 1.00 46.19 126 LYS A N 1
ATOM 987 C CA . LYS A 1 126 ? -10.789 16.470 2.303 1.00 46.19 126 LYS A CA 1
ATOM 988 C C . LYS A 1 126 ? -10.518 17.640 3.252 1.00 46.19 126 LYS A C 1
ATOM 990 O O . LYS A 1 126 ? -9.732 17.497 4.184 1.00 46.19 126 LYS A O 1
ATOM 995 N N . ILE A 1 127 ? -11.131 18.800 3.010 1.00 41.38 127 ILE A N 1
ATOM 996 C CA . ILE A 1 127 ? -11.166 19.880 4.004 1.00 41.38 127 ILE A CA 1
ATOM 997 C C . ILE A 1 127 ? -12.119 19.404 5.102 1.00 41.38 127 ILE A C 1
ATOM 999 O O . ILE A 1 127 ? -13.297 19.171 4.838 1.00 41.38 127 ILE A O 1
ATOM 1003 N N . LEU A 1 128 ? -11.593 19.169 6.302 1.00 44.31 128 LEU A N 1
ATOM 1004 C CA . LEU A 1 128 ? -12.419 19.033 7.495 1.00 44.31 128 LEU A CA 1
ATOM 1005 C C . LEU A 1 128 ? -12.820 20.463 7.878 1.00 44.31 128 LEU A C 1
ATOM 1007 O O . LEU A 1 128 ? -11.960 21.223 8.321 1.00 44.31 128 LEU A O 1
ATOM 1011 N N . VAL A 1 129 ? -14.065 20.838 7.570 1.00 38.22 129 VAL A N 1
ATOM 1012 C CA . VAL A 1 129 ? -14.729 22.032 8.122 1.00 38.22 129 VAL A CA 1
ATOM 1013 C C . VAL A 1 129 ? -15.222 21.683 9.518 1.00 38.22 129 VAL A C 1
ATOM 1015 O O . VAL A 1 129 ? -15.733 20.548 9.664 1.00 38.22 129 VAL A O 1
#

Radius of gyration: 14.59 Å; chains: 1; bounding box: 35×35×38 Å

Sequence (129 aa):
ITRSRSGIPCLWESLTAFDNLTRATVILSSQGAPKKAFYLNENREKQALVPIVENDYIAKAFRDSNGIAISVFRINSISTETNEAEIVPVYRKSSLIDEEVPAEYVAIVDYTLKKLDNGKVFSTKKILV